Protein AF-A0A942B5L5-F1 (afdb_monomer)

Radius of gyration: 26.11 Å; Cα contacts (8 Å, |Δi|>4): 212; chains: 1; bounding box: 96×42×34 Å

Structure (mmCIF, N/CA/C/O backbone):
data_AF-A0A942B5L5-F1
#
_entry.id   AF-A0A942B5L5-F1
#
loop_
_atom_site.group_PDB
_atom_site.id
_atom_site.type_symbol
_atom_site.label_atom_id
_atom_site.label_alt_id
_atom_site.label_comp_id
_atom_site.label_asym_id
_atom_site.label_entity_id
_atom_site.label_seq_id
_atom_site.pdbx_PDB_ins_code
_atom_site.Cartn_x
_atom_site.Cartn_y
_atom_site.Cartn_z
_atom_site.occupancy
_atom_site.B_iso_or_equiv
_atom_site.auth_seq_id
_atom_site.auth_comp_id
_atom_site.auth_asym_id
_atom_site.auth_atom_id
_atom_site.pdbx_PDB_model_num
ATOM 1 N N . MET A 1 1 ? -69.502 -21.932 12.837 1.00 50.25 1 MET A N 1
ATOM 2 C CA . MET A 1 1 ? -68.368 -21.475 11.997 1.00 50.25 1 MET A CA 1
ATOM 3 C C . MET A 1 1 ? -68.401 -22.198 10.652 1.00 50.25 1 MET A C 1
ATOM 5 O O . MET A 1 1 ? -68.161 -23.399 10.618 1.00 50.25 1 MET A O 1
ATOM 9 N N . LYS A 1 2 ? -68.756 -21.512 9.554 1.00 44.62 2 LYS A N 1
ATOM 10 C CA . LYS A 1 2 ? -68.724 -22.092 8.197 1.00 44.62 2 LYS A CA 1
ATOM 11 C C . LYS A 1 2 ? -67.265 -22.188 7.741 1.00 44.62 2 LYS A C 1
ATOM 13 O O . LYS A 1 2 ? -66.631 -21.164 7.523 1.00 44.62 2 LYS A O 1
ATOM 18 N N . ARG A 1 3 ? -66.734 -23.409 7.619 1.00 51.84 3 ARG A N 1
ATOM 19 C CA . ARG A 1 3 ? -65.438 -23.653 6.971 1.00 51.84 3 ARG A CA 1
ATOM 20 C C . ARG A 1 3 ? -65.636 -23.491 5.465 1.00 51.84 3 ARG A C 1
ATOM 22 O O . ARG A 1 3 ? -66.230 -24.358 4.828 1.00 51.84 3 ARG A O 1
ATOM 29 N N . THR A 1 4 ? -65.196 -22.372 4.908 1.00 57.81 4 THR A N 1
ATOM 30 C CA . THR A 1 4 ? -65.108 -22.177 3.459 1.00 57.81 4 THR A CA 1
ATOM 31 C C . THR A 1 4 ? -64.105 -23.185 2.905 1.00 57.81 4 THR A C 1
ATOM 33 O O . THR A 1 4 ? -62.920 -23.139 3.225 1.00 57.81 4 THR A O 1
ATOM 36 N N . LYS A 1 5 ? -64.592 -24.154 2.123 1.00 65.88 5 LYS A N 1
ATOM 37 C CA . LYS A 1 5 ? -63.731 -25.092 1.401 1.00 65.88 5 LYS A CA 1
ATOM 38 C C . LYS A 1 5 ? -63.157 -24.356 0.195 1.00 65.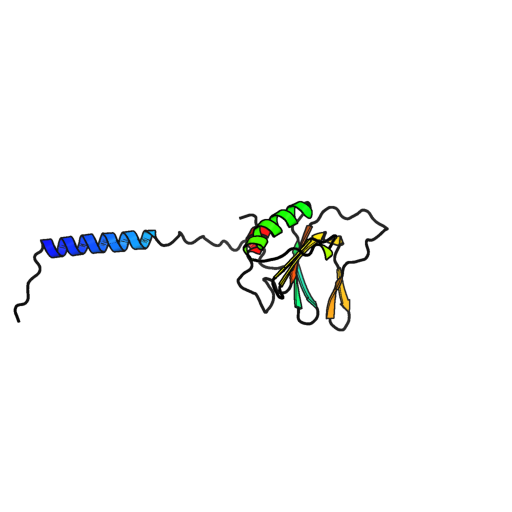88 5 LYS A C 1
ATOM 40 O O . LYS A 1 5 ? -63.920 -23.861 -0.631 1.00 65.88 5 LYS A O 1
ATOM 45 N N . LEU A 1 6 ? -61.833 -24.268 0.121 1.00 67.50 6 LEU A N 1
ATOM 46 C CA . LEU A 1 6 ? -61.146 -23.746 -1.055 1.00 67.50 6 LEU A CA 1
ATOM 47 C C . LEU A 1 6 ? -61.484 -24.630 -2.253 1.00 67.50 6 LEU A C 1
ATOM 49 O O . LEU A 1 6 ? -61.435 -25.859 -2.168 1.00 67.50 6 LEU A O 1
ATOM 53 N N . THR A 1 7 ? -61.857 -23.999 -3.359 1.00 73.50 7 THR A N 1
ATOM 54 C CA . THR A 1 7 ? -62.088 -24.721 -4.611 1.00 73.50 7 THR A CA 1
ATOM 55 C C . THR A 1 7 ? -60.748 -25.176 -5.201 1.00 73.50 7 THR A C 1
ATOM 57 O O . THR A 1 7 ? -59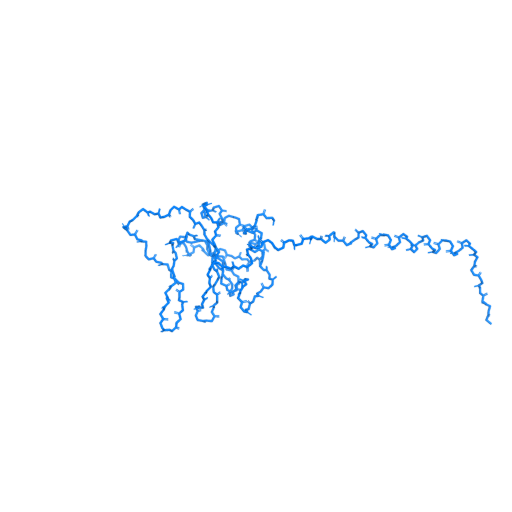.726 -24.521 -4.970 1.00 73.50 7 THR A O 1
ATOM 60 N N . PRO A 1 8 ? -60.717 -26.264 -5.994 1.00 70.75 8 PRO A N 1
ATO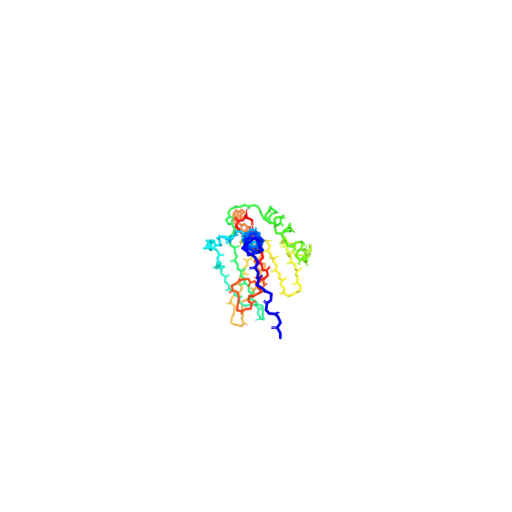M 61 C CA . PRO A 1 8 ? -59.478 -26.776 -6.589 1.00 70.75 8 PRO A CA 1
ATOM 62 C C . PRO A 1 8 ? -58.706 -25.707 -7.377 1.00 70.75 8 PRO A C 1
ATOM 64 O O . PRO A 1 8 ? -57.481 -25.660 -7.343 1.00 70.75 8 PRO A O 1
ATOM 67 N N . MET A 1 9 ? -59.433 -24.791 -8.021 1.00 73.88 9 MET A N 1
ATOM 68 C CA . MET A 1 9 ? -58.874 -23.685 -8.795 1.00 73.88 9 MET A CA 1
ATOM 69 C C . MET A 1 9 ? -58.164 -22.641 -7.915 1.00 73.88 9 MET A C 1
ATOM 71 O O . MET A 1 9 ? -57.102 -22.151 -8.286 1.00 73.88 9 MET A O 1
ATOM 75 N N . GLN A 1 10 ? -58.693 -22.342 -6.722 1.00 75.88 10 GLN A N 1
ATOM 76 C CA . GLN A 1 10 ? -58.054 -21.427 -5.764 1.00 75.88 10 GLN A CA 1
ATOM 77 C C . GLN A 1 10 ? -56.770 -22.017 -5.176 1.00 75.88 10 GLN A C 1
ATOM 79 O O . GLN A 1 10 ? -55.802 -21.291 -4.954 1.00 75.88 10 GLN A O 1
ATOM 84 N N . VAL A 1 11 ? -56.741 -23.337 -4.973 1.00 74.06 11 VAL A N 1
ATOM 85 C CA . VAL A 1 11 ? -55.526 -24.050 -4.559 1.00 74.06 11 VAL A CA 1
ATOM 86 C C . VAL A 1 11 ? -54.465 -23.964 -5.657 1.00 74.06 11 VAL A C 1
ATOM 88 O O . VAL A 1 11 ? -53.310 -23.667 -5.368 1.00 74.06 11 VAL A O 1
ATOM 91 N N . LEU A 1 12 ? -54.861 -24.140 -6.920 1.00 78.19 12 LEU A N 1
ATOM 92 C CA . LEU A 1 12 ? -53.941 -24.093 -8.057 1.00 78.19 12 LEU A CA 1
ATOM 93 C C . LEU A 1 12 ? -53.313 -22.704 -8.241 1.00 78.19 12 LEU A C 1
ATOM 95 O O . LEU A 1 12 ? -52.100 -22.595 -8.393 1.00 78.19 12 LEU A O 1
ATOM 99 N N . VAL A 1 13 ? -54.117 -21.640 -8.149 1.00 79.56 13 VAL A N 1
ATOM 100 C CA . VAL A 1 13 ? -53.622 -20.253 -8.215 1.00 79.56 13 VAL A CA 1
ATOM 101 C C . VAL A 1 13 ? -52.671 -19.954 -7.053 1.00 79.56 13 VAL A C 1
ATOM 103 O O . VAL A 1 13 ? -51.614 -19.364 -7.267 1.00 79.56 13 VAL A O 1
ATOM 106 N N . GLY A 1 14 ? -52.995 -20.418 -5.841 1.00 77.00 14 GLY A N 1
ATOM 107 C CA . GLY A 1 14 ? -52.112 -20.284 -4.682 1.00 77.00 14 GLY A CA 1
ATOM 108 C C . GLY A 1 14 ? -50.755 -20.965 -4.886 1.00 77.00 14 GLY A C 1
ATOM 109 O O . GLY A 1 14 ? -49.722 -20.380 -4.567 1.00 77.00 14 GLY A O 1
ATOM 110 N N . ILE A 1 15 ? -50.743 -22.162 -5.481 1.00 78.88 15 ILE A N 1
ATOM 111 C CA . ILE A 1 15 ? -49.509 -22.901 -5.785 1.00 78.88 15 ILE A CA 1
ATOM 112 C C . ILE A 1 15 ? -48.672 -22.172 -6.842 1.00 78.88 15 ILE A C 1
ATOM 114 O O . ILE A 1 15 ? -47.463 -22.058 -6.663 1.00 78.88 15 ILE A O 1
ATOM 118 N N . VAL A 1 16 ? -49.293 -21.643 -7.903 1.00 80.31 16 VAL A N 1
ATOM 119 C CA . VAL A 1 16 ? -48.589 -20.924 -8.984 1.00 80.31 16 VAL A CA 1
ATOM 120 C C . VAL A 1 16 ? -47.964 -19.616 -8.489 1.00 80.31 16 VAL A C 1
ATOM 122 O O . VAL A 1 16 ? -46.828 -19.298 -8.835 1.00 80.31 16 VAL A O 1
ATOM 125 N N . ILE A 1 17 ? -48.670 -18.856 -7.648 1.00 79.12 17 ILE A N 1
ATOM 126 C CA . ILE A 1 17 ? -48.118 -17.623 -7.069 1.00 79.12 17 ILE A CA 1
ATOM 127 C C . ILE A 1 17 ? -46.956 -17.959 -6.126 1.00 79.12 17 ILE A C 1
ATOM 129 O O . ILE A 1 17 ? -45.907 -17.316 -6.184 1.00 79.12 17 ILE A O 1
ATOM 133 N N . LEU A 1 18 ? -47.103 -18.997 -5.298 1.00 77.31 18 LEU A N 1
ATOM 134 C CA . LEU A 1 18 ? -46.052 -19.425 -4.378 1.00 77.31 18 LEU A CA 1
ATOM 135 C C . LEU A 1 18 ? -44.795 -19.906 -5.123 1.00 77.31 18 LEU A C 1
ATOM 137 O O . LEU A 1 18 ? -43.683 -19.565 -4.719 1.00 77.31 18 LEU A O 1
ATOM 141 N N . THR A 1 19 ? -44.943 -20.646 -6.227 1.00 74.25 19 THR A N 1
ATOM 142 C CA . THR A 1 19 ? -43.798 -21.091 -7.038 1.00 74.25 19 THR A CA 1
ATOM 143 C C . THR A 1 19 ? -43.106 -19.937 -7.758 1.00 74.25 19 THR A C 1
ATOM 145 O O . THR A 1 19 ? -41.878 -19.928 -7.804 1.00 74.25 19 THR A O 1
ATOM 148 N N . LEU A 1 20 ? -43.840 -18.929 -8.243 1.00 71.81 20 LEU A N 1
ATOM 149 C CA . LEU A 1 20 ? -43.246 -17.734 -8.858 1.00 71.81 20 LEU A CA 1
ATOM 150 C C . LEU A 1 20 ? -42.465 -16.876 -7.848 1.00 71.81 20 LEU A C 1
ATOM 152 O O . LEU A 1 20 ? -41.367 -16.417 -8.161 1.00 71.81 20 LEU A O 1
ATOM 156 N N . VAL A 1 21 ? -42.976 -16.711 -6.623 1.00 70.06 21 VAL A N 1
ATOM 157 C CA . VAL A 1 21 ? -42.276 -15.974 -5.552 1.00 70.06 21 VAL A CA 1
ATOM 158 C C . VAL A 1 21 ? -41.004 -16.708 -5.116 1.00 70.06 21 VAL A C 1
ATOM 160 O O . VAL A 1 21 ? -39.948 -16.089 -4.994 1.00 70.06 21 VAL A O 1
ATOM 163 N N . LEU A 1 22 ? -41.061 -18.033 -4.943 1.00 65.31 22 LEU A N 1
ATOM 164 C CA . LEU A 1 22 ? -39.889 -18.843 -4.589 1.00 65.31 22 LEU A CA 1
ATOM 165 C C . LEU A 1 22 ? -38.842 -18.895 -5.715 1.00 65.31 22 LEU A C 1
ATOM 167 O O . LEU A 1 22 ? -37.643 -18.934 -5.431 1.00 65.31 22 LEU A O 1
ATOM 171 N N . ALA A 1 23 ? -39.274 -18.872 -6.979 1.00 61.16 23 ALA A N 1
ATOM 172 C CA . ALA A 1 23 ? -38.376 -18.809 -8.130 1.00 61.16 23 ALA A CA 1
ATOM 173 C C . ALA A 1 23 ? -37.682 -17.441 -8.237 1.00 61.16 23 ALA A C 1
ATOM 175 O O . ALA A 1 23 ? -36.465 -17.396 -8.401 1.00 61.16 23 ALA A O 1
ATOM 176 N N . GLY A 1 24 ? -38.419 -16.339 -8.056 1.00 58.12 24 GLY A N 1
ATOM 177 C CA . GLY A 1 24 ? -37.856 -14.985 -8.060 1.00 58.12 24 GLY A CA 1
ATOM 178 C C . GLY A 1 24 ? -36.861 -14.740 -6.922 1.00 58.12 24 GLY A C 1
ATOM 179 O O . GLY A 1 24 ? -35.840 -14.085 -7.124 1.00 58.12 24 GLY A O 1
ATOM 180 N N . TRP A 1 25 ? -37.093 -15.328 -5.741 1.00 55.22 25 TRP A N 1
ATOM 181 C CA . TRP A 1 25 ? -36.181 -15.173 -4.602 1.00 55.22 25 TRP A CA 1
ATOM 182 C C . TRP A 1 25 ? -34.844 -15.901 -4.790 1.00 55.22 25 TRP A C 1
ATOM 184 O O . TRP A 1 25 ? -33.808 -15.393 -4.364 1.00 55.22 25 TRP A O 1
ATOM 194 N N . LYS A 1 26 ? -34.836 -17.053 -5.479 1.00 51.53 26 LYS A N 1
ATOM 195 C CA . LYS A 1 26 ? -33.596 -17.775 -5.818 1.00 51.53 26 LYS A CA 1
ATOM 196 C C . LYS A 1 26 ? -32.742 -17.062 -6.873 1.00 51.53 26 LYS A C 1
ATOM 198 O O . LYS A 1 26 ? -31.557 -17.356 -6.978 1.00 51.53 26 LYS A O 1
ATOM 203 N N . SER A 1 27 ? -33.308 -16.121 -7.626 1.00 47.56 27 SER A N 1
ATOM 204 C CA . SER A 1 27 ? -32.578 -15.332 -8.631 1.00 47.56 27 SER A CA 1
ATOM 205 C C . SER A 1 27 ? -31.964 -14.038 -8.080 1.00 47.56 27 SER A C 1
ATOM 207 O O . SER A 1 27 ? -31.223 -13.370 -8.795 1.00 47.56 27 SER A O 1
ATOM 209 N N . LEU A 1 28 ? -32.242 -13.690 -6.818 1.00 47.09 28 LEU A N 1
ATOM 210 C CA . LEU A 1 28 ? -31.706 -12.505 -6.131 1.00 47.09 28 LEU A CA 1
ATOM 211 C C . LEU A 1 28 ? -30.491 -12.800 -5.249 1.00 47.09 28 LEU A C 1
ATOM 213 O O . LEU A 1 28 ? -29.888 -11.872 -4.716 1.00 47.09 28 LEU A O 1
ATOM 217 N N . THR A 1 29 ? -30.096 -14.063 -5.100 1.00 48.62 29 THR A N 1
ATOM 218 C CA . THR A 1 29 ? -28.788 -14.382 -4.534 1.00 48.62 29 THR A CA 1
ATOM 219 C C . THR A 1 29 ? -27.743 -14.151 -5.620 1.00 48.62 29 THR A C 1
ATOM 221 O O . THR A 1 29 ? -27.751 -14.904 -6.601 1.00 48.62 29 THR A O 1
ATOM 224 N N . PRO A 1 30 ? -26.853 -13.142 -5.492 1.00 44.72 30 PRO A N 1
ATOM 225 C CA . PRO A 1 30 ? -25.702 -13.068 -6.373 1.00 44.72 30 PRO A CA 1
ATOM 226 C C . PRO A 1 30 ? -25.021 -14.429 -6.316 1.00 44.72 30 PRO A C 1
ATOM 228 O O . PRO A 1 30 ? -24.864 -14.982 -5.223 1.00 44.72 30 PRO A O 1
ATOM 231 N N . ALA A 1 31 ? -24.690 -14.982 -7.488 1.00 40.25 31 ALA A N 1
ATOM 232 C CA . ALA A 1 31 ? -23.942 -16.226 -7.573 1.00 40.25 31 ALA A CA 1
ATOM 233 C C . ALA A 1 31 ? -22.823 -16.155 -6.529 1.00 40.25 31 ALA A C 1
ATOM 235 O O . ALA A 1 31 ? -22.146 -15.117 -6.481 1.00 40.25 31 ALA A O 1
ATOM 236 N N . PRO A 1 32 ? -22.672 -17.164 -5.648 1.00 37.66 32 PRO A N 1
ATOM 237 C CA . PRO A 1 32 ? -21.584 -17.153 -4.696 1.00 37.66 32 PRO A CA 1
ATOM 238 C C . PRO A 1 32 ? -20.327 -16.990 -5.533 1.00 37.66 32 PRO A C 1
ATOM 240 O O . PRO A 1 32 ? -19.973 -17.879 -6.307 1.00 37.66 32 PRO A O 1
ATOM 243 N N . LYS A 1 33 ? -19.709 -15.804 -5.452 1.00 35.78 33 LYS A N 1
ATOM 244 C CA . LYS A 1 33 ? -18.371 -15.605 -5.975 1.00 35.78 33 LYS A CA 1
ATOM 245 C C . LYS A 1 33 ? -17.577 -16.652 -5.229 1.00 35.78 33 LYS A C 1
ATOM 247 O O . LYS A 1 33 ? -17.426 -16.569 -4.013 1.00 35.78 33 LYS A O 1
ATOM 252 N N . SER A 1 34 ? -17.205 -17.703 -5.936 1.00 29.95 34 SER A N 1
ATOM 253 C CA . SER A 1 34 ? -16.247 -18.679 -5.477 1.00 29.95 34 SER A CA 1
ATOM 254 C C . SER A 1 34 ? -14.994 -17.878 -5.156 1.00 29.95 34 SER A C 1
ATOM 256 O O . SER A 1 34 ? -14.230 -17.528 -6.051 1.00 29.95 34 SER A O 1
ATOM 258 N N . TYR A 1 35 ? -14.843 -17.486 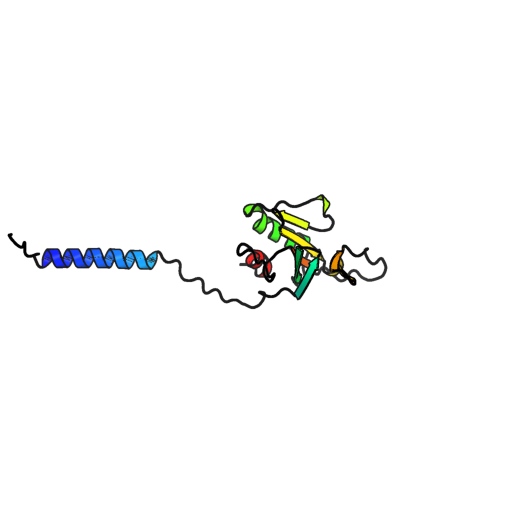-3.891 1.00 31.42 35 TYR A N 1
ATOM 259 C CA . TYR A 1 35 ? -13.612 -16.917 -3.384 1.00 31.42 35 TYR A CA 1
ATOM 260 C C . TYR A 1 35 ? -12.632 -18.077 -3.331 1.00 31.42 35 TYR A C 1
ATOM 262 O O . TYR A 1 35 ? -12.480 -18.759 -2.321 1.00 31.42 35 TYR A O 1
ATOM 270 N N . SER A 1 36 ? -12.009 -18.348 -4.470 1.00 27.38 36 SER A N 1
ATOM 271 C CA . SER A 1 36 ? -10.742 -19.043 -4.508 1.00 27.38 36 SER A CA 1
ATOM 272 C C . SER A 1 36 ? -9.754 -18.149 -3.763 1.00 27.38 36 SER A C 1
ATOM 274 O O . SER A 1 36 ? -9.270 -17.154 -4.302 1.00 27.38 36 SER A O 1
ATOM 276 N N . PHE A 1 37 ? -9.523 -18.454 -2.486 1.00 30.83 37 PHE A N 1
ATOM 277 C CA . PHE A 1 37 ? -8.382 -17.937 -1.743 1.00 30.83 37 PHE A CA 1
ATOM 278 C C . PHE A 1 37 ? -7.126 -18.510 -2.404 1.00 30.83 37 PHE A C 1
ATOM 280 O O . PHE A 1 37 ? -6.694 -19.620 -2.109 1.00 30.83 37 PHE A O 1
ATOM 287 N N . VAL A 1 38 ? -6.594 -17.776 -3.380 1.00 35.34 38 VAL A N 1
ATOM 288 C CA . VAL A 1 38 ? -5.335 -18.093 -4.054 1.00 35.34 38 VAL A CA 1
ATOM 289 C C . VAL A 1 38 ? -4.236 -17.282 -3.367 1.00 35.34 38 VAL A C 1
ATOM 291 O O . VAL A 1 38 ? -3.885 -16.186 -3.787 1.00 35.34 38 VAL A O 1
ATOM 294 N N . THR A 1 39 ? -3.780 -17.804 -2.226 1.00 37.72 39 THR A N 1
ATOM 295 C CA . THR A 1 39 ? -2.392 -17.747 -1.724 1.00 37.72 39 THR A CA 1
ATOM 296 C C . THR A 1 39 ? -1.576 -16.463 -1.971 1.00 37.72 39 THR A C 1
ATOM 298 O O . THR A 1 39 ? -0.459 -16.536 -2.475 1.00 37.72 39 THR A O 1
ATOM 301 N N . VAL A 1 40 ? -2.081 -15.298 -1.547 1.00 45.06 40 VAL A N 1
ATOM 302 C CA . VAL A 1 40 ? -1.243 -14.166 -1.073 1.00 45.06 40 VAL A CA 1
ATOM 303 C C . VAL A 1 40 ? -1.873 -13.552 0.191 1.00 45.06 40 VAL A C 1
ATOM 305 O O . VAL A 1 40 ? -1.889 -12.343 0.395 1.00 45.06 40 VAL A O 1
ATOM 308 N N . ASP A 1 41 ? -2.446 -14.397 1.053 1.00 54.12 41 ASP A N 1
ATOM 309 C CA . ASP A 1 41 ? -3.022 -13.983 2.343 1.00 54.12 41 ASP A CA 1
ATOM 310 C C . ASP A 1 41 ? -1.952 -13.728 3.425 1.00 54.12 41 ASP A C 1
ATOM 312 O O . ASP A 1 41 ? -2.280 -13.293 4.530 1.00 54.12 41 ASP A O 1
ATOM 316 N N . HIS A 1 42 ? -0.675 -13.982 3.117 1.00 62.72 42 HIS A N 1
ATOM 317 C CA . HIS A 1 42 ? 0.437 -13.850 4.051 1.00 62.72 42 HIS A CA 1
ATOM 318 C C . HIS A 1 42 ? 1.447 -12.822 3.529 1.00 62.72 42 HIS A C 1
ATOM 320 O O . HIS A 1 42 ? 1.978 -13.004 2.430 1.00 62.72 42 HIS A O 1
ATOM 326 N N . PRO A 1 43 ? 1.715 -11.742 4.279 1.00 74.25 43 PRO A N 1
ATOM 327 C CA . PRO A 1 43 ? 2.804 -10.833 3.946 1.00 74.25 43 PRO A CA 1
ATOM 328 C C . PRO A 1 43 ? 4.145 -11.576 3.914 1.00 74.25 43 PRO A C 1
ATOM 330 O O . PRO A 1 43 ? 4.341 -12.567 4.615 1.00 74.25 43 PRO A O 1
ATOM 333 N N . VAL A 1 44 ? 5.076 -11.071 3.104 1.00 79.44 44 VAL A N 1
ATOM 334 C CA . VAL A 1 44 ? 6.448 -11.591 2.995 1.00 79.44 44 VAL A CA 1
ATOM 335 C C . VAL A 1 44 ? 7.183 -11.458 4.327 1.00 79.44 44 VAL A C 1
ATOM 337 O O . VAL A 1 44 ? 7.950 -12.340 4.699 1.00 79.44 44 VAL A O 1
ATOM 340 N N . ASP A 1 45 ? 6.945 -10.361 5.047 1.00 81.44 45 ASP A N 1
ATOM 341 C CA . ASP A 1 45 ? 7.448 -10.159 6.403 1.00 81.44 45 ASP A CA 1
ATOM 342 C C . ASP A 1 45 ? 6.461 -9.320 7.219 1.00 81.44 45 ASP A C 1
ATOM 344 O O . ASP A 1 45 ? 5.668 -8.542 6.674 1.00 81.44 45 ASP A O 1
ATOM 348 N N . MET A 1 46 ? 6.532 -9.468 8.537 1.00 83.06 46 MET A N 1
ATOM 349 C CA . MET A 1 46 ? 5.766 -8.680 9.490 1.00 83.06 46 MET A CA 1
ATOM 350 C C . MET A 1 46 ? 6.638 -8.264 10.654 1.00 83.06 46 MET A C 1
ATOM 352 O O . MET A 1 46 ? 7.453 -9.038 11.153 1.00 83.06 46 MET A O 1
ATOM 356 N N . TRP A 1 47 ? 6.417 -7.054 11.149 1.00 83.50 47 TRP A N 1
ATOM 357 C CA . TRP A 1 47 ? 7.115 -6.584 12.336 1.00 83.50 47 TRP A CA 1
ATOM 358 C C . TRP A 1 47 ? 6.262 -5.628 13.157 1.00 83.50 47 TRP A C 1
ATOM 360 O O . TRP A 1 47 ? 5.248 -5.096 12.701 1.00 83.50 47 TRP A O 1
ATOM 370 N N . GLN A 1 48 ? 6.693 -5.424 14.397 1.00 84.00 48 GLN A N 1
ATOM 371 C CA . GLN A 1 48 ? 6.048 -4.531 15.346 1.00 84.00 48 GLN A CA 1
ATOM 372 C C . GLN A 1 48 ? 6.888 -3.270 15.553 1.00 84.00 48 GLN A C 1
ATOM 374 O O . GLN A 1 48 ? 8.040 -3.359 15.983 1.00 84.00 48 GLN A 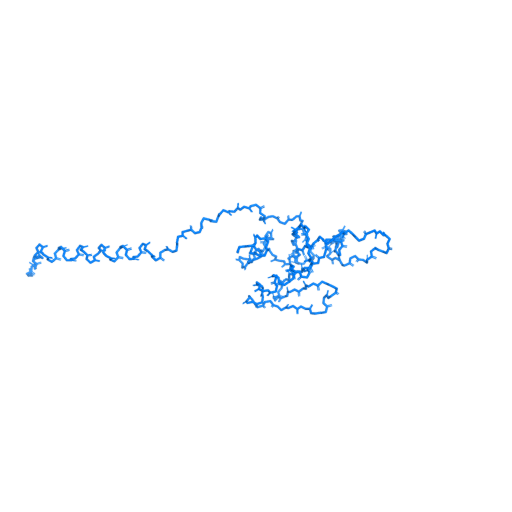O 1
ATOM 379 N N . ASP A 1 49 ? 6.269 -2.116 15.307 1.00 82.12 49 ASP A N 1
ATOM 380 C CA . ASP A 1 49 ? 6.821 -0.776 15.513 1.00 82.12 49 ASP A CA 1
ATOM 381 C C . ASP A 1 49 ? 6.023 -0.078 16.627 1.00 82.12 49 ASP A C 1
ATOM 383 O O . ASP A 1 49 ? 4.966 0.518 16.412 1.00 82.12 49 ASP A O 1
ATOM 387 N N . GLY A 1 50 ? 6.465 -0.254 17.875 1.00 81.44 50 GLY A N 1
ATOM 388 C CA . GLY A 1 50 ? 5.714 0.199 19.047 1.00 81.44 50 GLY A CA 1
ATOM 389 C C . GLY A 1 50 ? 4.345 -0.486 19.164 1.00 81.44 50 GLY A C 1
ATOM 390 O O . GLY A 1 50 ? 4.261 -1.695 19.392 1.00 81.44 50 GLY A O 1
ATOM 391 N N . LYS A 1 51 ? 3.260 0.293 19.051 1.00 79.31 51 LYS A N 1
ATOM 392 C CA . LYS A 1 51 ? 1.874 -0.224 19.057 1.00 79.31 51 LYS A CA 1
ATOM 393 C C . LYS A 1 51 ? 1.388 -0.646 17.673 1.00 79.31 51 LYS A C 1
ATOM 395 O O . LYS A 1 51 ? 0.347 -1.287 17.572 1.00 79.31 51 LYS A O 1
ATOM 400 N N . ASP A 1 52 ? 2.122 -0.269 16.636 1.00 81.44 52 ASP A N 1
ATOM 401 C CA . ASP A 1 52 ? 1.750 -0.519 15.260 1.00 81.44 52 ASP A CA 1
ATOM 402 C C . ASP A 1 52 ? 2.334 -1.842 14.777 1.00 81.44 52 ASP A C 1
ATOM 404 O O . ASP A 1 52 ? 3.419 -2.265 15.188 1.00 81.44 52 ASP A O 1
ATOM 408 N N . LYS A 1 53 ? 1.610 -2.498 13.877 1.00 80.88 53 LYS A N 1
ATOM 409 C CA . LYS A 1 53 ? 2.080 -3.699 13.191 1.00 80.88 53 LYS A CA 1
ATOM 410 C C . LYS A 1 53 ? 2.164 -3.432 11.707 1.00 80.88 53 LYS A C 1
ATOM 412 O O . LYS A 1 53 ? 1.217 -2.926 11.122 1.00 80.88 53 LYS A O 1
ATOM 417 N N . TRP A 1 54 ? 3.272 -3.797 11.093 1.00 84.75 54 TRP A N 1
ATOM 418 C CA . TRP A 1 54 ? 3.491 -3.611 9.669 1.00 84.75 54 TRP A CA 1
ATOM 419 C C . TRP A 1 54 ? 3.488 -4.953 8.951 1.00 84.75 54 TRP A C 1
ATOM 421 O O . TRP A 1 54 ? 3.997 -5.945 9.470 1.00 84.75 54 TRP A O 1
ATOM 431 N N . ALA A 1 55 ? 2.916 -4.958 7.754 1.00 84.56 55 ALA A N 1
ATOM 432 C CA . ALA A 1 55 ? 2.892 -6.085 6.837 1.00 84.56 55 ALA A CA 1
ATOM 433 C C . ALA A 1 55 ? 3.527 -5.663 5.507 1.00 84.56 55 ALA A C 1
ATOM 435 O O . ALA A 1 55 ? 3.120 -4.658 4.922 1.00 84.56 55 ALA A O 1
ATOM 436 N N . TYR A 1 56 ? 4.519 -6.416 5.038 1.00 85.19 56 TYR A N 1
ATOM 437 C CA . TYR A 1 56 ? 5.231 -6.165 3.786 1.00 85.19 56 TYR A CA 1
ATOM 438 C C . TYR A 1 56 ? 4.767 -7.127 2.690 1.00 85.19 56 TYR A C 1
ATOM 440 O O . TYR A 1 56 ? 4.783 -8.341 2.869 1.00 85.19 56 TYR A O 1
ATOM 448 N N . T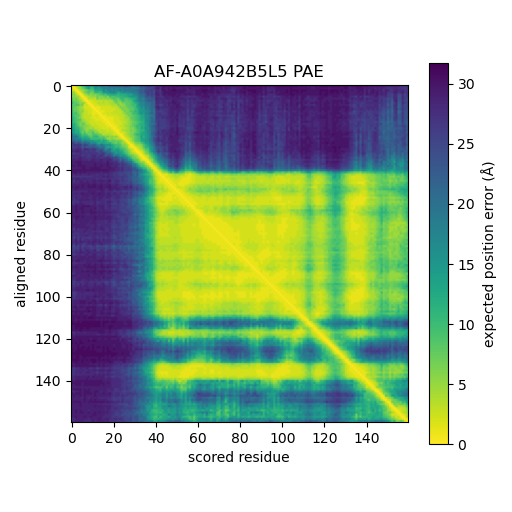YR A 1 57 ? 4.402 -6.581 1.532 1.00 83.31 57 TYR A N 1
ATOM 449 C CA . TYR A 1 57 ? 4.015 -7.330 0.339 1.00 83.31 57 TYR A CA 1
ATOM 450 C C . TYR A 1 57 ? 4.931 -6.957 -0.828 1.00 83.31 57 TYR A C 1
ATOM 452 O O . TYR A 1 57 ? 5.072 -5.780 -1.168 1.00 83.31 57 TYR A O 1
ATOM 460 N N . SER A 1 58 ? 5.537 -7.961 -1.461 1.00 82.56 58 SER A N 1
ATOM 461 C CA . SER A 1 58 ? 6.301 -7.782 -2.699 1.00 82.56 58 SER A CA 1
ATOM 462 C C . SER A 1 58 ? 5.380 -7.898 -3.912 1.00 82.56 58 SER A C 1
ATOM 464 O O . SER A 1 58 ? 4.573 -8.824 -3.971 1.00 82.56 58 SER A O 1
ATOM 466 N N . MET A 1 59 ? 5.515 -6.989 -4.882 1.00 76.94 59 MET A N 1
ATOM 467 C CA . MET A 1 59 ? 4.669 -6.957 -6.085 1.00 76.94 59 MET A CA 1
ATOM 468 C C . MET A 1 59 ? 5.342 -7.536 -7.333 1.00 76.94 59 MET A C 1
ATOM 470 O O . MET A 1 59 ? 4.737 -7.555 -8.404 1.00 76.94 59 MET A O 1
ATOM 474 N N . GLY A 1 60 ? 6.579 -8.023 -7.201 1.00 74.31 60 GLY A N 1
ATOM 475 C CA . GLY A 1 60 ? 7.406 -8.406 -8.343 1.00 74.31 60 GLY A CA 1
ATOM 476 C C . GLY A 1 60 ? 7.911 -7.185 -9.129 1.00 74.31 60 GLY A C 1
ATOM 477 O O . GLY A 1 60 ? 7.884 -6.069 -8.610 1.00 74.31 60 GLY A O 1
ATOM 478 N N . PRO A 1 61 ? 8.418 -7.379 -10.359 1.00 76.31 61 PRO A N 1
ATOM 479 C CA . PRO A 1 61 ? 8.961 -6.292 -11.170 1.00 76.31 61 PRO A CA 1
ATOM 480 C C . PRO A 1 61 ? 7.864 -5.330 -11.649 1.00 76.31 61 PRO A C 1
ATOM 482 O O . PRO A 1 61 ? 6.790 -5.759 -12.073 1.00 76.31 61 PRO A O 1
ATOM 485 N N . GLY A 1 62 ? 8.151 -4.029 -11.639 1.00 81.81 62 GLY A N 1
ATOM 486 C CA . GLY A 1 62 ? 7.241 -2.997 -12.145 1.00 81.81 62 GLY A CA 1
ATOM 487 C C . GLY A 1 62 ? 7.606 -1.607 -11.640 1.00 81.81 62 GLY A C 1
ATOM 488 O O . GLY A 1 62 ? 8.547 -1.458 -10.880 1.00 81.81 62 GLY A O 1
ATOM 489 N N . GLU A 1 63 ? 6.853 -0.579 -12.020 1.00 85.81 63 GLU A N 1
ATOM 490 C CA . GLU A 1 63 ? 7.120 0.794 -11.576 1.00 85.81 63 GLU A CA 1
ATOM 491 C C . GLU A 1 63 ? 6.317 1.150 -10.314 1.00 85.81 63 GLU A C 1
ATOM 493 O O . GLU A 1 63 ? 5.103 0.930 -10.240 1.00 85.81 63 GLU A O 1
ATOM 498 N N . THR A 1 64 ? 6.964 1.779 -9.325 1.00 86.94 64 THR A N 1
ATOM 499 C CA . THR A 1 64 ? 6.291 2.256 -8.097 1.00 86.94 64 THR A CA 1
ATOM 500 C C . THR A 1 64 ? 5.193 3.271 -8.393 1.00 86.94 64 THR A C 1
ATOM 502 O O . THR A 1 64 ? 4.163 3.265 -7.723 1.00 86.94 64 THR A O 1
ATOM 505 N N . LYS A 1 65 ? 5.368 4.097 -9.431 1.00 90.88 65 LYS A N 1
ATOM 506 C CA . LYS A 1 65 ? 4.363 5.061 -9.910 1.00 90.88 65 LYS A CA 1
ATOM 507 C C . LYS A 1 65 ? 3.069 4.389 -10.361 1.00 90.88 65 LYS A C 1
ATOM 509 O O . LYS A 1 65 ? 1.987 4.841 -9.985 1.00 90.88 65 LYS A O 1
ATOM 514 N N . ASP A 1 66 ? 3.179 3.308 -11.127 1.00 87.44 66 ASP A N 1
ATOM 515 C CA . ASP A 1 66 ? 2.021 2.585 -11.658 1.00 87.44 66 ASP A CA 1
ATOM 516 C C . ASP A 1 66 ? 1.279 1.861 -10.539 1.00 87.44 66 ASP A C 1
ATOM 518 O O . ASP A 1 66 ? 0.046 1.878 -10.474 1.00 87.44 66 ASP A O 1
ATOM 522 N N . LEU A 1 67 ? 2.029 1.271 -9.605 1.00 84.25 67 LEU A N 1
ATOM 523 C CA . LEU A 1 67 ? 1.447 0.667 -8.415 1.00 84.25 67 LEU A CA 1
ATOM 524 C C . LEU A 1 67 ? 0.747 1.714 -7.541 1.00 84.25 67 LEU A C 1
ATOM 526 O O . LEU A 1 67 ? -0.389 1.497 -7.123 1.00 84.25 67 LEU A O 1
ATOM 530 N N . ALA A 1 68 ? 1.371 2.871 -7.320 1.00 89.12 68 ALA A N 1
ATOM 531 C CA . ALA A 1 68 ? 0.770 3.968 -6.573 1.00 89.12 68 ALA A CA 1
ATOM 532 C C . ALA A 1 68 ? -0.502 4.504 -7.246 1.00 89.12 68 ALA A C 1
ATOM 534 O O . ALA A 1 68 ? -1.455 4.852 -6.555 1.00 89.12 68 ALA A O 1
ATOM 535 N N . ALA A 1 69 ? -0.566 4.539 -8.582 1.00 88.62 69 ALA A N 1
ATOM 536 C CA . ALA A 1 69 ? -1.783 4.902 -9.308 1.00 88.62 69 ALA A CA 1
ATOM 537 C C . ALA A 1 69 ? -2.935 3.919 -9.046 1.00 88.62 69 ALA A C 1
ATOM 539 O O . ALA A 1 69 ? -4.055 4.356 -8.776 1.00 88.62 69 ALA A O 1
ATOM 540 N N . LYS A 1 70 ? -2.655 2.609 -9.048 1.00 84.19 70 LYS A N 1
ATOM 541 C CA . LYS A 1 70 ? -3.642 1.574 -8.691 1.00 84.19 70 LYS A CA 1
ATOM 542 C C . LYS A 1 70 ? -4.086 1.701 -7.234 1.00 84.19 70 LYS A C 1
ATOM 544 O O . LYS A 1 70 ? -5.281 1.705 -6.962 1.00 84.19 70 LYS A O 1
ATOM 549 N N . VAL A 1 71 ? -3.138 1.867 -6.309 1.00 84.69 71 VAL A N 1
ATOM 550 C CA . VAL A 1 71 ? -3.429 2.074 -4.881 1.00 84.69 71 VAL A CA 1
ATOM 551 C C . VAL A 1 71 ? -4.305 3.310 -4.680 1.00 84.69 71 VAL A C 1
ATOM 553 O O . VAL A 1 71 ? -5.315 3.225 -3.993 1.00 84.69 71 VAL A O 1
ATOM 556 N N . ARG A 1 72 ? -3.996 4.429 -5.341 1.00 87.19 72 ARG A N 1
ATOM 557 C CA . ARG A 1 72 ? -4.794 5.662 -5.272 1.00 87.19 72 ARG A CA 1
ATOM 558 C C . ARG A 1 72 ? -6.229 5.459 -5.759 1.00 87.19 72 ARG A C 1
ATOM 560 O O . ARG A 1 72 ? -7.158 5.926 -5.105 1.00 87.19 72 ARG A O 1
ATOM 567 N N . ALA A 1 73 ? -6.415 4.765 -6.883 1.00 83.50 73 ALA A N 1
ATOM 568 C CA . ALA A 1 73 ? -7.740 4.494 -7.443 1.00 83.50 73 ALA A CA 1
ATOM 569 C C . ALA A 1 73 ? -8.601 3.607 -6.528 1.00 83.50 73 ALA A C 1
ATOM 571 O O . ALA A 1 73 ? -9.811 3.805 -6.450 1.00 83.50 73 ALA A O 1
ATOM 572 N N . GL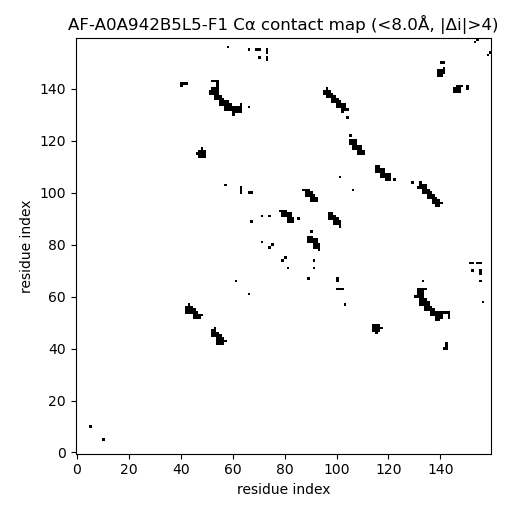U A 1 74 ? -7.984 2.660 -5.819 1.00 80.44 74 GLU A N 1
ATOM 573 C CA . GLU A 1 74 ? -8.693 1.747 -4.917 1.00 80.44 74 GLU A CA 1
ATOM 574 C C . GLU A 1 74 ? -8.910 2.332 -3.515 1.00 80.44 74 GLU A C 1
ATOM 576 O O . GLU A 1 74 ? -9.969 2.135 -2.924 1.00 80.44 74 GLU A O 1
ATOM 581 N N . LEU A 1 75 ? -7.931 3.061 -2.970 1.00 80.00 75 LEU A N 1
ATOM 582 C CA . LEU A 1 75 ? -7.990 3.586 -1.604 1.00 80.00 75 LEU A CA 1
ATOM 583 C C . LEU A 1 75 ? -8.679 4.954 -1.506 1.00 80.00 75 LEU A C 1
ATOM 585 O O . LEU A 1 75 ? -9.274 5.259 -0.472 1.00 80.00 75 LEU A O 1
ATOM 589 N N . GLY A 1 76 ? -8.647 5.764 -2.567 1.00 82.69 76 GLY A N 1
ATOM 590 C CA . GLY A 1 76 ? -9.307 7.073 -2.599 1.00 82.69 76 GLY A CA 1
ATOM 591 C C . GLY A 1 76 ? -10.810 7.004 -2.276 1.00 82.69 76 GLY A C 1
ATOM 592 O O . GLY A 1 76 ? -11.255 7.703 -1.365 1.00 82.69 76 GLY A O 1
ATOM 593 N N . PRO A 1 77 ? -11.601 6.125 -2.928 1.00 82.25 77 PRO A N 1
ATOM 594 C CA . PRO A 1 77 ? -13.018 5.923 -2.601 1.00 82.25 77 PRO A CA 1
ATOM 595 C C . PRO A 1 77 ? -13.269 5.402 -1.179 1.00 82.25 77 PRO A C 1
ATOM 597 O O . PRO A 1 77 ? -14.353 5.594 -0.634 1.00 82.25 77 PRO A O 1
ATOM 600 N N . GLU A 1 78 ? -12.273 4.760 -0.566 1.00 76.56 78 GLU A N 1
ATOM 601 C CA . GLU A 1 78 ? -12.329 4.281 0.818 1.00 76.56 78 GLU A CA 1
ATOM 602 C C . GLU A 1 78 ? -11.962 5.378 1.834 1.00 76.56 78 GLU A C 1
ATOM 604 O O . GLU A 1 78 ? -11.978 5.123 3.039 1.00 76.56 78 GLU A O 1
ATOM 609 N N . GLY A 1 79 ? -11.650 6.598 1.385 1.00 82.12 79 GLY A N 1
ATOM 610 C CA . GLY A 1 79 ? -11.340 7.744 2.241 1.00 82.12 79 GLY A CA 1
ATOM 611 C C . GLY A 1 79 ? -9.888 7.810 2.711 1.00 82.12 79 GLY A C 1
ATOM 612 O O . GLY A 1 79 ? -9.614 8.470 3.711 1.00 82.12 79 GLY A O 1
ATOM 613 N N . PHE A 1 80 ? -8.970 7.121 2.029 1.00 85.81 80 PHE A N 1
ATOM 614 C CA . PHE A 1 80 ? -7.541 7.355 2.221 1.00 85.81 80 PHE A CA 1
ATOM 615 C C . PHE A 1 80 ? -7.105 8.642 1.526 1.00 85.81 80 PHE A C 1
ATOM 617 O O . PHE A 1 80 ? -7.550 8.944 0.416 1.00 85.81 80 PHE A O 1
ATOM 624 N N . VAL A 1 81 ? -6.185 9.361 2.160 1.00 90.06 81 VAL A N 1
ATOM 625 C CA . VAL A 1 81 ? -5.580 10.581 1.624 1.00 90.06 81 VAL A CA 1
ATOM 626 C C . VAL A 1 81 ? -4.093 10.338 1.424 1.00 90.06 81 VAL A C 1
ATOM 628 O O . VAL A 1 81 ? -3.430 9.800 2.303 1.00 90.06 81 VAL A O 1
ATOM 631 N N . GLU A 1 82 ? -3.576 10.708 0.258 1.00 91.31 82 GLU A N 1
ATOM 632 C CA . GLU A 1 82 ? -2.142 10.625 -0.014 1.00 91.31 82 GLU A CA 1
ATOM 633 C C . GLU A 1 82 ? -1.388 11.754 0.700 1.00 91.31 82 GLU A C 1
ATOM 635 O O . GLU A 1 82 ? -1.765 12.919 0.555 1.00 91.31 82 GLU A O 1
ATOM 640 N N . ASP A 1 83 ? -0.315 11.422 1.422 1.00 91.38 83 ASP A N 1
ATOM 641 C CA . ASP A 1 83 ? 0.590 12.393 2.036 1.00 91.38 83 ASP A CA 1
ATOM 642 C C . ASP A 1 83 ? 1.724 12.778 1.061 1.00 91.38 83 ASP A C 1
ATOM 644 O O . ASP A 1 83 ? 2.668 12.008 0.844 1.00 91.38 83 ASP A O 1
ATOM 648 N N . PRO A 1 84 ? 1.705 13.995 0.481 1.00 87.94 84 PRO A N 1
ATOM 649 C CA . PRO A 1 84 ? 2.756 14.445 -0.427 1.00 87.94 84 PRO A CA 1
ATOM 650 C C . PRO A 1 84 ? 4.102 14.687 0.274 1.00 87.94 84 PRO A C 1
ATOM 652 O O . PRO A 1 84 ? 5.120 14.813 -0.416 1.00 87.94 84 PRO A O 1
ATOM 655 N N . SER A 1 85 ? 4.126 14.779 1.609 1.00 89.62 85 SER A N 1
ATOM 656 C CA . SER A 1 85 ? 5.339 14.982 2.406 1.00 89.62 85 SER A CA 1
ATOM 657 C C . SER A 1 85 ? 6.168 13.701 2.562 1.00 89.62 85 SER A C 1
ATOM 659 O O . SER A 1 85 ? 7.381 13.768 2.769 1.00 89.62 85 SER A O 1
ATOM 661 N N . ALA A 1 86 ? 5.551 12.534 2.352 1.00 85.12 86 ALA A N 1
ATOM 662 C CA . ALA A 1 86 ? 6.181 11.226 2.499 1.00 85.12 86 ALA A CA 1
ATOM 663 C C . ALA A 1 86 ? 7.169 10.856 1.375 1.00 85.12 86 ALA A C 1
ATOM 665 O O . ALA A 1 86 ? 7.852 9.824 1.465 1.00 85.12 86 ALA A O 1
ATOM 666 N N . LYS A 1 87 ? 7.297 11.707 0.346 1.00 84.38 87 LYS A N 1
ATOM 667 C CA . LYS A 1 87 ? 8.190 11.500 -0.802 1.00 84.38 87 LYS A CA 1
ATOM 668 C C . LYS A 1 87 ? 9.612 11.079 -0.374 1.00 84.38 87 LYS A C 1
ATOM 670 O O . LYS A 1 87 ? 10.127 11.562 0.636 1.00 84.38 87 LYS A O 1
ATOM 675 N N . PRO A 1 88 ? 10.273 10.183 -1.131 1.00 85.75 88 PRO A N 1
ATOM 676 C CA . PRO A 1 88 ? 9.877 9.673 -2.449 1.00 85.75 88 PRO A CA 1
ATOM 677 C C . PRO A 1 88 ? 8.797 8.579 -2.428 1.00 85.75 88 PRO A C 1
ATOM 679 O O . PRO A 1 88 ? 8.381 8.136 -3.493 1.00 85.75 88 PRO A O 1
ATOM 682 N N . TRP A 1 89 ? 8.330 8.158 -1.252 1.00 90.38 89 TRP A N 1
ATOM 683 C CA . TRP A 1 89 ? 7.265 7.167 -1.136 1.00 90.38 89 TRP A CA 1
ATOM 684 C C . TRP A 1 89 ? 5.894 7.755 -1.470 1.00 90.38 89 TRP A C 1
ATOM 686 O O . TRP A 1 89 ? 5.675 8.961 -1.340 1.00 90.38 89 TRP A O 1
ATOM 696 N N . TYR A 1 90 ? 4.973 6.876 -1.861 1.00 92.12 90 TYR A N 1
ATOM 697 C CA . TYR A 1 90 ? 3.550 7.190 -1.951 1.00 92.12 90 TYR A CA 1
ATOM 698 C C . TYR A 1 90 ? 2.861 6.620 -0.716 1.00 92.12 90 TYR A C 1
ATOM 700 O O . TYR A 1 90 ? 2.639 5.412 -0.632 1.00 92.12 90 TYR A O 1
ATOM 708 N N . GLU A 1 91 ? 2.577 7.475 0.258 1.00 91.75 91 GLU A N 1
ATOM 709 C CA . GLU A 1 91 ? 1.931 7.097 1.514 1.00 91.75 91 GLU A CA 1
ATOM 710 C C . GLU A 1 91 ? 0.470 7.535 1.491 1.00 91.75 91 GLU A C 1
ATOM 712 O O . GLU A 1 91 ? 0.163 8.658 1.103 1.00 91.75 91 GLU A O 1
ATOM 717 N N . PHE A 1 92 ? -0.428 6.623 1.851 1.00 88.69 92 PHE A N 1
ATOM 718 C CA . PHE A 1 92 ? -1.869 6.826 1.881 1.00 88.69 92 PHE A CA 1
ATOM 719 C C . PHE A 1 92 ? -2.379 6.524 3.284 1.00 88.69 92 PHE A C 1
ATOM 721 O O . PHE A 1 92 ? -2.276 5.384 3.744 1.00 88.69 92 PHE A O 1
ATOM 728 N N . ASP A 1 93 ? -2.999 7.507 3.926 1.00 86.38 93 ASP A N 1
ATOM 729 C CA . ASP A 1 93 ? -3.420 7.422 5.321 1.00 86.38 93 ASP A CA 1
ATOM 730 C C . ASP A 1 93 ? -4.936 7.474 5.489 1.00 86.38 93 ASP A C 1
ATOM 732 O O . ASP A 1 93 ? -5.646 8.212 4.801 1.00 86.38 93 ASP A O 1
ATOM 736 N N . LYS A 1 94 ? -5.432 6.707 6.463 1.00 81.62 94 LYS A N 1
ATOM 737 C CA . LYS A 1 94 ? -6.806 6.766 6.970 1.00 81.62 94 LYS A CA 1
ATOM 738 C C . LYS A 1 94 ? -6.810 6.433 8.461 1.00 81.62 94 LYS A C 1
ATOM 740 O O . LYS A 1 94 ? -6.787 5.268 8.860 1.00 81.62 94 LYS A O 1
ATOM 745 N N . GLY A 1 95 ? -6.869 7.461 9.305 1.00 83.19 95 GLY A N 1
ATOM 746 C CA . GLY A 1 95 ? -6.830 7.284 10.758 1.00 83.19 95 GLY A CA 1
ATOM 747 C C . GLY A 1 95 ? -5.490 6.704 11.219 1.00 83.19 95 GLY A C 1
ATOM 748 O O . GLY A 1 95 ? -4.458 7.340 11.054 1.00 83.19 95 GLY A O 1
ATOM 749 N N . ASN A 1 96 ? -5.503 5.508 11.811 1.00 79.19 96 ASN A N 1
ATOM 750 C CA . ASN A 1 96 ? -4.303 4.802 12.284 1.00 79.19 96 ASN A CA 1
ATOM 751 C C . ASN A 1 96 ? -3.768 3.748 11.294 1.00 79.19 96 ASN A C 1
ATOM 753 O O . ASN A 1 96 ? -2.905 2.943 11.663 1.00 79.19 96 ASN A O 1
ATOM 757 N N . VAL A 1 97 ? -4.310 3.719 10.075 1.00 80.75 97 VAL A N 1
ATOM 758 C CA . VAL A 1 97 ? -3.914 2.817 8.993 1.00 80.75 97 VAL A CA 1
ATOM 759 C C . VAL A 1 97 ? -3.182 3.619 7.928 1.00 80.75 97 VAL A C 1
ATOM 761 O O . VAL A 1 97 ? -3.679 4.655 7.488 1.00 80.75 97 VAL A O 1
ATOM 764 N N . SER A 1 98 ? -2.049 3.084 7.489 1.00 86.69 98 SER A N 1
ATOM 765 C CA . SER A 1 98 ? -1.191 3.673 6.460 1.00 86.69 98 SER A CA 1
ATOM 766 C C . SER A 1 98 ? -0.841 2.608 5.430 1.00 86.69 98 SER A C 1
ATOM 768 O O . SER A 1 98 ? -0.549 1.461 5.782 1.00 86.69 98 SER A O 1
ATOM 770 N N . VAL A 1 99 ? -0.872 2.980 4.156 1.00 87.38 99 VAL A N 1
ATOM 771 C CA . VAL A 1 99 ? -0.422 2.152 3.036 1.00 87.38 99 VAL A CA 1
ATOM 772 C C . VAL A 1 99 ? 0.690 2.892 2.326 1.00 87.38 99 VAL A C 1
ATOM 774 O O . VAL A 1 99 ? 0.478 3.983 1.813 1.00 87.38 99 VAL A O 1
ATOM 777 N N . VAL A 1 100 ? 1.866 2.288 2.270 1.00 90.94 100 VAL A N 1
ATOM 778 C CA . VAL A 1 100 ? 3.047 2.882 1.652 1.00 90.94 100 VAL A CA 1
ATOM 779 C C . VAL A 1 100 ? 3.408 2.085 0.412 1.00 90.94 100 VAL A C 1
ATOM 781 O O . VAL A 1 100 ? 3.583 0.870 0.489 1.00 90.94 100 VAL A O 1
ATOM 784 N N . VAL A 1 101 ? 3.560 2.770 -0.717 1.00 90.38 101 VAL A N 1
ATOM 785 C CA . VAL A 1 101 ? 4.176 2.231 -1.929 1.00 90.38 101 VAL A CA 1
ATOM 786 C C . VAL A 1 101 ? 5.579 2.802 -2.074 1.00 90.38 101 VAL A C 1
ATOM 788 O O . VAL A 1 101 ? 5.769 4.018 -2.159 1.00 90.38 101 VAL A O 1
ATOM 791 N N . CYS A 1 102 ? 6.558 1.910 -2.126 1.00 89.19 102 CYS A N 1
ATOM 792 C CA . CYS A 1 102 ? 7.974 2.230 -2.282 1.00 89.19 102 CYS A CA 1
ATOM 793 C C . CYS A 1 102 ? 8.689 1.105 -3.035 1.00 89.19 102 CYS A C 1
ATOM 795 O O . CYS A 1 102 ? 8.083 0.075 -3.337 1.00 89.19 102 CYS A O 1
ATOM 797 N N . ASN A 1 103 ? 9.964 1.292 -3.371 1.00 87.12 103 ASN A N 1
ATOM 798 C CA . ASN A 1 103 ? 10.790 0.180 -3.834 1.00 87.12 103 ASN A CA 1
ATOM 799 C C . ASN A 1 103 ? 11.308 -0.635 -2.647 1.00 87.12 103 ASN A C 1
ATOM 801 O O . ASN A 1 103 ? 11.615 -0.090 -1.588 1.00 87.12 103 ASN A O 1
ATOM 805 N N . HIS A 1 104 ? 11.510 -1.936 -2.856 1.00 84.62 104 HIS A N 1
ATOM 806 C CA . HIS A 1 104 ? 12.012 -2.846 -1.825 1.00 84.62 104 HIS A CA 1
ATOM 807 C C . HIS A 1 104 ? 13.317 -2.368 -1.166 1.00 84.62 104 HIS A C 1
ATOM 809 O O . HIS A 1 104 ? 13.507 -2.528 0.033 1.00 84.62 104 HIS A O 1
ATOM 815 N N . HIS A 1 105 ? 14.202 -1.734 -1.934 1.00 81.50 105 HIS A N 1
ATOM 816 C CA . HIS A 1 105 ? 15.481 -1.226 -1.438 1.00 81.50 105 HIS A CA 1
ATOM 817 C C . HIS A 1 105 ? 15.393 0.123 -0.715 1.00 81.50 105 HIS A C 1
ATOM 819 O O . HIS A 1 105 ? 16.380 0.578 -0.140 1.00 81.50 105 HIS A O 1
ATOM 825 N N . GLU A 1 106 ? 14.243 0.794 -0.778 1.00 83.25 106 GLU A N 1
ATOM 826 C CA . GLU A 1 106 ? 14.040 2.107 -0.168 1.00 83.25 106 GLU A CA 1
ATOM 827 C C . GLU A 1 106 ? 13.607 2.013 1.291 1.00 83.25 106 GLU A C 1
ATOM 829 O O . GLU A 1 106 ? 13.536 3.052 1.944 1.00 83.25 106 GLU A O 1
ATOM 834 N N . PHE A 1 107 ? 13.315 0.811 1.804 1.00 85.44 107 PHE A N 1
ATOM 835 C CA . PHE A 1 107 ? 12.912 0.579 3.188 1.00 85.44 107 PHE A CA 1
ATOM 836 C C . PHE A 1 107 ? 13.825 -0.434 3.889 1.00 85.44 107 PHE A C 1
ATOM 838 O O . PHE A 1 107 ? 14.486 -1.264 3.271 1.00 85.44 107 PHE A O 1
ATOM 845 N N . GLY A 1 108 ? 13.869 -0.353 5.213 1.00 84.19 108 GLY A N 1
ATOM 846 C CA . GLY A 1 108 ? 14.552 -1.316 6.062 1.00 84.19 108 GLY A CA 1
ATOM 847 C C . GLY A 1 108 ? 13.889 -1.375 7.427 1.00 84.19 108 GLY A C 1
ATOM 848 O O . GLY A 1 108 ? 13.218 -0.431 7.845 1.00 84.19 108 GLY A O 1
ATOM 849 N N . VAL A 1 109 ? 14.081 -2.483 8.133 1.00 83.38 109 VAL A N 1
ATOM 850 C CA . VAL A 1 109 ? 13.537 -2.676 9.478 1.00 83.38 109 VAL A CA 1
ATOM 851 C C . VAL A 1 109 ? 14.703 -2.746 10.450 1.00 83.38 109 VAL A C 1
ATOM 853 O O . VAL A 1 109 ? 15.484 -3.698 10.420 1.00 83.38 109 VAL A O 1
ATOM 856 N N . ASN A 1 110 ? 14.847 -1.734 11.307 1.00 81.75 110 ASN A N 1
ATOM 857 C CA . ASN A 1 110 ? 15.863 -1.774 12.354 1.00 81.75 110 ASN A CA 1
ATOM 858 C C . ASN A 1 110 ? 15.369 -2.652 13.502 1.00 81.75 110 ASN A C 1
ATOM 860 O O . ASN A 1 110 ? 14.480 -2.248 14.250 1.00 81.75 110 ASN A O 1
ATOM 864 N N . ARG A 1 111 ? 15.943 -3.850 13.619 1.00 74.38 111 ARG A N 1
ATOM 865 C CA . ARG A 1 111 ? 15.610 -4.843 14.645 1.00 74.38 111 ARG A CA 1
ATOM 866 C C . ARG A 1 111 ? 16.561 -4.700 15.839 1.00 74.38 111 ARG A C 1
ATOM 868 O O . ARG A 1 111 ? 17.455 -5.519 16.033 1.00 74.38 111 ARG A O 1
ATOM 875 N N . THR A 1 112 ? 16.393 -3.639 16.626 1.00 67.88 112 THR A N 1
ATOM 876 C CA . THR A 1 112 ? 17.148 -3.421 17.877 1.00 67.88 112 THR A CA 1
ATOM 877 C C . THR A 1 112 ? 16.410 -3.990 19.094 1.00 67.88 112 THR A C 1
ATOM 879 O O . THR A 1 112 ? 15.185 -4.114 19.088 1.00 67.88 112 THR A O 1
ATOM 882 N N . TRP A 1 113 ? 17.150 -4.315 20.163 1.00 46.06 113 TRP A N 1
ATOM 883 C CA . TRP A 1 113 ? 16.594 -4.719 21.463 1.00 46.06 113 TRP A CA 1
ATOM 884 C C . TRP A 1 113 ? 15.684 -3.605 22.016 1.00 46.06 113 TRP A C 1
ATOM 886 O O . TRP A 1 113 ? 16.168 -2.616 22.557 1.00 46.06 113 TRP A O 1
ATOM 896 N N . GLY A 1 114 ? 14.369 -3.738 21.817 1.00 54.59 114 GLY A N 1
ATOM 897 C CA . GLY A 1 114 ? 13.363 -2.734 22.192 1.00 54.59 114 GLY A CA 1
ATOM 898 C C . GLY A 1 114 ? 12.267 -2.486 21.146 1.00 54.59 114 GLY A C 1
ATOM 899 O O . GLY A 1 114 ? 11.267 -1.855 21.474 1.00 54.59 114 GLY A O 1
ATOM 900 N N . GLY A 1 115 ? 12.413 -2.993 19.915 1.00 60.47 115 GLY A N 1
ATOM 901 C CA . GLY A 1 115 ? 11.372 -2.923 18.880 1.00 60.47 115 GLY A CA 1
ATOM 902 C C . GLY A 1 115 ? 11.925 -2.909 17.454 1.00 60.47 115 GLY A C 1
ATOM 903 O O . GLY A 1 115 ? 13.108 -2.641 17.239 1.00 60.47 115 GLY A O 1
ATOM 904 N N . SER A 1 116 ? 11.061 -3.201 16.477 1.00 75.75 116 SER A N 1
ATOM 905 C CA . SER A 1 116 ? 11.398 -3.167 15.050 1.00 75.75 116 SER A CA 1
ATOM 906 C C . SER A 1 116 ? 10.850 -1.892 14.414 1.00 75.75 116 SER A C 1
ATOM 908 O O . SER A 1 116 ? 9.645 -1.772 14.228 1.00 75.75 116 SER A O 1
ATOM 910 N N . LYS A 1 117 ? 11.711 -0.929 14.077 1.00 82.56 117 LYS A N 1
ATOM 911 C CA . LYS A 1 117 ? 11.263 0.349 13.498 1.00 82.56 117 LYS A CA 1
ATOM 912 C C . LYS A 1 117 ? 11.377 0.344 11.978 1.00 82.56 117 LYS A C 1
ATOM 914 O O . LYS A 1 117 ? 12.441 -0.007 11.457 1.00 82.56 117 LYS A O 1
ATOM 919 N N . LEU A 1 118 ? 10.325 0.782 11.280 1.00 81.81 118 LEU A N 1
ATOM 920 C CA . LEU A 1 118 ? 10.413 1.047 9.843 1.00 81.81 118 LEU A CA 1
ATOM 921 C C . LEU A 1 118 ? 11.321 2.260 9.611 1.00 81.81 118 LEU A C 1
ATOM 923 O O . LEU A 1 118 ? 11.128 3.333 10.184 1.00 81.81 118 LEU A O 1
ATOM 927 N N . MET A 1 119 ? 12.331 2.093 8.768 1.00 81.50 119 MET A N 1
ATOM 928 C CA . MET A 1 119 ? 13.264 3.149 8.410 1.00 81.50 119 MET A CA 1
ATOM 929 C C . MET A 1 119 ? 13.298 3.346 6.901 1.00 81.50 119 MET A C 1
ATOM 931 O O . MET A 1 119 ? 13.166 2.391 6.137 1.00 81.50 119 MET A O 1
ATOM 935 N N . LYS A 1 120 ? 13.556 4.592 6.499 1.00 77.12 120 LYS A N 1
ATOM 936 C CA . LYS A 1 120 ? 14.028 4.952 5.161 1.00 77.12 120 LYS A CA 1
ATOM 937 C C . LYS A 1 120 ? 15.559 4.806 5.176 1.00 77.12 120 LYS A C 1
ATOM 939 O O . LYS A 1 120 ? 16.221 5.731 5.657 1.00 77.12 120 LYS A O 1
ATOM 944 N N . PRO A 1 121 ? 16.153 3.652 4.801 1.00 67.19 121 PRO A N 1
ATOM 945 C CA . PRO A 1 121 ? 17.590 3.527 4.647 1.00 67.19 121 PRO A CA 1
ATOM 946 C C . PRO A 1 121 ? 18.107 4.685 3.804 1.00 67.19 121 PRO A C 1
ATOM 948 O O . PRO A 1 121 ? 17.499 5.091 2.811 1.00 67.19 121 PRO A O 1
ATOM 951 N N . LYS A 1 122 ? 19.242 5.241 4.231 1.00 59.69 122 LYS A N 1
ATOM 952 C CA . LYS A 1 122 ? 19.944 6.238 3.433 1.00 59.69 122 LYS A CA 1
ATOM 953 C C . LYS A 1 122 ? 20.241 5.591 2.074 1.00 59.69 122 LYS A C 1
ATOM 955 O O . LYS A 1 122 ? 20.719 4.455 2.080 1.00 59.69 122 LYS A O 1
ATOM 960 N N . PRO A 1 123 ? 19.962 6.263 0.942 1.00 56.09 123 PRO A N 1
ATOM 961 C CA . PRO A 1 123 ? 20.263 5.696 -0.361 1.00 56.09 123 PRO A CA 1
ATOM 962 C C . PRO A 1 123 ? 21.724 5.250 -0.371 1.00 56.09 123 PRO A C 1
ATOM 964 O O . PRO A 1 123 ? 22.614 6.051 -0.071 1.00 56.09 123 PRO A O 1
ATOM 967 N N . SER A 1 124 ? 21.969 3.965 -0.642 1.00 52.31 124 SER A N 1
ATOM 968 C CA . SER A 1 124 ? 23.330 3.483 -0.847 1.00 52.31 124 SER A CA 1
ATOM 969 C C . SER A 1 124 ? 23.899 4.241 -2.042 1.00 52.31 124 SER A C 1
ATOM 971 O O . SER A 1 124 ? 23.422 4.089 -3.163 1.00 52.31 124 SER A O 1
ATOM 973 N N . THR A 1 125 ? 24.909 5.078 -1.812 1.00 50.69 125 THR A N 1
ATOM 974 C CA . THR A 1 125 ? 25.641 5.778 -2.880 1.00 50.69 125 THR A CA 1
ATOM 975 C C . THR A 1 125 ? 26.592 4.849 -3.636 1.00 50.69 125 THR A C 1
ATOM 977 O O . THR A 1 125 ? 27.273 5.278 -4.562 1.00 50.69 125 THR A O 1
ATOM 980 N N . THR A 1 126 ? 26.672 3.581 -3.236 1.00 42.56 126 THR A N 1
ATOM 981 C CA . THR A 1 126 ? 27.628 2.597 -3.741 1.00 42.56 126 THR A CA 1
ATOM 982 C C . THR A 1 126 ? 26.901 1.305 -4.074 1.00 42.56 126 THR A C 1
ATOM 984 O O . THR A 1 126 ? 26.746 0.419 -3.235 1.00 42.56 126 THR A O 1
ATOM 987 N N . GLY A 1 127 ? 26.430 1.214 -5.313 1.00 50.66 127 GLY A N 1
ATOM 988 C CA . GLY A 1 127 ? 25.888 -0.006 -5.899 1.00 50.66 127 GLY A CA 1
ATOM 989 C C . GLY A 1 127 ? 24.868 0.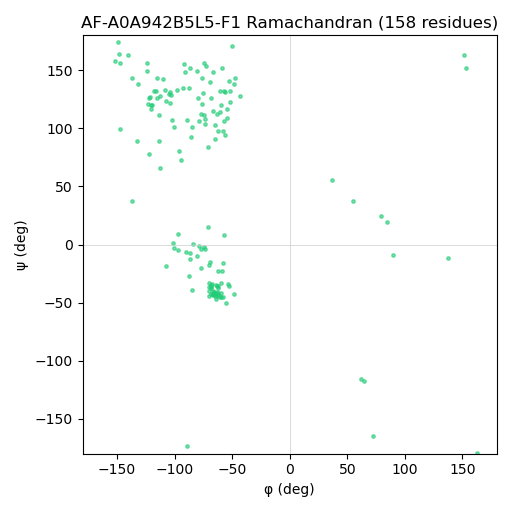302 -6.996 1.00 50.66 127 GLY A C 1
ATOM 990 O O . GLY A 1 127 ? 24.239 1.361 -6.953 1.00 50.66 127 GLY A O 1
ATOM 991 N N . PRO A 1 128 ? 24.700 -0.583 -7.9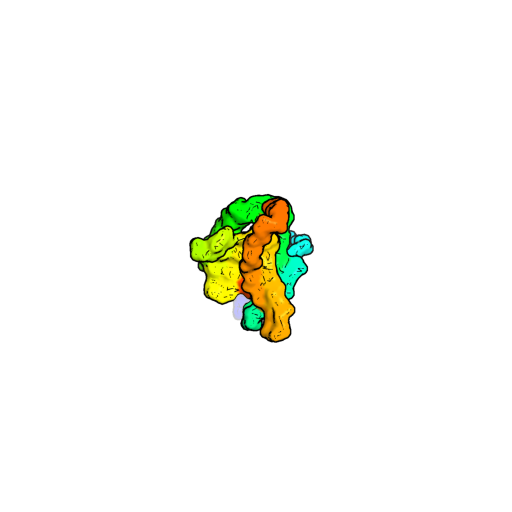93 1.00 49.88 128 PRO A N 1
ATOM 992 C CA . PRO A 1 128 ? 23.587 -0.467 -8.924 1.00 49.88 128 PRO A CA 1
ATOM 993 C C . PRO A 1 128 ? 22.281 -0.449 -8.125 1.00 49.88 128 PRO A C 1
ATOM 995 O O . PRO A 1 128 ? 22.092 -1.285 -7.239 1.00 49.88 128 PRO A O 1
ATOM 998 N N . SER A 1 129 ? 21.403 0.519 -8.417 1.00 56.06 129 SER A N 1
ATOM 999 C CA . SER A 1 129 ? 20.057 0.543 -7.844 1.00 56.06 129 SER A CA 1
ATOM 1000 C C . SER A 1 129 ? 19.417 -0.809 -8.168 1.00 56.06 129 SER A C 1
ATOM 1002 O O . SER A 1 129 ? 19.324 -1.153 -9.352 1.00 56.06 129 SER A O 1
ATOM 1004 N N . PRO A 1 130 ? 19.073 -1.630 -7.160 1.00 59.44 130 PRO A N 1
ATOM 1005 C CA . PRO A 1 130 ? 18.378 -2.877 -7.422 1.00 59.44 130 PRO A CA 1
ATOM 1006 C C . PRO A 1 130 ? 17.078 -2.469 -8.112 1.00 59.44 130 PRO A C 1
ATOM 1008 O O . PRO A 1 130 ? 16.358 -1.619 -7.586 1.00 59.44 130 PRO A O 1
ATOM 1011 N N . GLY A 1 131 ? 16.887 -2.967 -9.338 1.00 60.81 131 GLY A N 1
ATOM 1012 C CA . GLY A 1 131 ? 15.880 -2.485 -10.287 1.00 60.81 131 GLY A CA 1
ATOM 1013 C C . GLY A 1 131 ? 14.471 -2.368 -9.696 1.00 60.81 131 GLY A C 1
ATOM 1014 O O . GLY A 1 131 ? 14.221 -2.830 -8.583 1.00 60.81 131 GLY A O 1
ATOM 1015 N N . PRO A 1 132 ? 13.529 -1.754 -10.425 1.00 73.50 132 PRO A N 1
ATOM 1016 C CA . PRO A 1 132 ? 12.264 -1.315 -9.856 1.00 73.50 132 PRO A CA 1
ATOM 1017 C C . PRO A 1 132 ? 11.449 -2.539 -9.397 1.00 73.50 132 PRO A C 1
ATOM 1019 O O . PRO A 1 132 ? 10.915 -3.325 -10.183 1.00 73.50 132 PRO A O 1
ATOM 1022 N N . TRP A 1 133 ? 11.467 -2.740 -8.080 1.00 81.81 133 TRP A N 1
ATOM 1023 C CA . TRP A 1 133 ? 10.835 -3.837 -7.353 1.00 81.81 133 TRP A CA 1
ATOM 1024 C C . TRP A 1 133 ? 9.889 -3.206 -6.341 1.00 81.81 133 TRP A C 1
ATOM 1026 O O . TRP A 1 133 ? 10.248 -3.025 -5.170 1.00 81.81 133 TRP A O 1
ATOM 1036 N N . PRO A 1 134 ? 8.715 -2.762 -6.810 1.00 86.06 134 PRO A N 1
ATOM 1037 C CA . PRO A 1 134 ? 7.756 -2.074 -5.986 1.00 86.06 134 PRO A CA 1
ATOM 1038 C C . PRO A 1 134 ? 7.203 -3.017 -4.924 1.00 86.06 134 PRO A C 1
ATOM 1040 O O . PRO A 1 134 ? 7.038 -4.226 -5.114 1.00 86.06 134 PRO A O 1
ATOM 1043 N N . CYS A 1 135 ? 6.881 -2.436 -3.786 1.00 86.06 135 CYS A N 1
ATOM 1044 C CA . CYS A 1 135 ? 6.259 -3.129 -2.684 1.00 86.06 135 CYS A CA 1
ATOM 1045 C C . CYS A 1 135 ? 5.201 -2.272 -2.014 1.00 86.06 135 CYS A C 1
ATOM 1047 O O . CYS A 1 135 ? 5.170 -1.050 -2.170 1.00 86.06 135 CYS A O 1
ATOM 1049 N N . ILE A 1 136 ? 4.350 -2.946 -1.246 1.00 88.00 136 ILE A N 1
ATOM 1050 C CA . ILE A 1 136 ? 3.342 -2.321 -0.402 1.00 88.00 136 ILE A CA 1
ATOM 1051 C C . ILE A 1 136 ? 3.673 -2.638 1.052 1.00 88.00 136 ILE A C 1
ATOM 1053 O O . ILE A 1 136 ? 3.803 -3.807 1.420 1.00 88.00 136 ILE A O 1
ATOM 1057 N N . LEU A 1 137 ? 3.776 -1.605 1.883 1.00 88.50 137 LEU A N 1
ATOM 1058 C CA . LEU A 1 137 ? 3.817 -1.733 3.336 1.00 88.50 137 LEU A CA 1
ATOM 1059 C C . LEU A 1 137 ? 2.461 -1.308 3.885 1.00 88.50 137 LEU A C 1
ATOM 1061 O O . LEU A 1 137 ? 1.965 -0.237 3.544 1.00 88.50 137 LEU A O 1
ATOM 1065 N N . VAL A 1 138 ? 1.857 -2.135 4.729 1.00 86.12 138 VAL A N 1
ATOM 1066 C CA . VAL A 1 138 ? 0.555 -1.844 5.329 1.00 86.12 138 VAL A CA 1
ATOM 1067 C C . VAL A 1 138 ? 0.687 -1.812 6.841 1.00 86.12 138 VAL A C 1
ATOM 1069 O O . VAL A 1 138 ? 0.976 -2.827 7.474 1.00 86.12 138 VAL A O 1
ATOM 1072 N N . LYS A 1 139 ? 0.435 -0.642 7.417 1.00 83.94 139 LYS A N 1
ATOM 1073 C CA . LYS A 1 139 ? 0.324 -0.428 8.854 1.00 83.94 139 LYS A CA 1
ATOM 1074 C C . LYS A 1 139 ? -1.053 -0.875 9.335 1.00 83.94 139 LYS A C 1
ATOM 1076 O O . LYS A 1 139 ? -2.066 -0.405 8.831 1.00 83.94 139 LYS A O 1
ATOM 1081 N N . ASN A 1 140 ? -1.088 -1.755 10.329 1.00 75.69 140 ASN A N 1
ATOM 1082 C CA . ASN A 1 140 ? -2.287 -2.334 10.937 1.00 75.69 140 ASN A CA 1
ATOM 1083 C C . ASN A 1 140 ? -3.218 -3.007 9.899 1.00 75.69 140 ASN A C 1
ATOM 1085 O O . ASN A 1 140 ? -4.442 -2.917 9.977 1.00 75.69 140 ASN A O 1
ATOM 1089 N N . GLY A 1 141 ? -2.615 -3.657 8.894 1.00 62.38 141 GLY A N 1
ATOM 1090 C CA . GLY A 1 141 ? -3.298 -4.293 7.763 1.00 62.38 141 GLY A CA 1
ATOM 1091 C C . GLY A 1 141 ? -3.715 -5.758 7.968 1.00 62.38 141 GLY A C 1
ATOM 1092 O O . GLY A 1 141 ? -3.558 -6.314 9.061 1.00 62.38 141 GLY A O 1
ATOM 1093 N N . PRO A 1 142 ? -4.222 -6.417 6.903 1.00 54.62 142 PRO A N 1
ATOM 1094 C CA . PRO A 1 142 ? -4.484 -7.858 6.886 1.00 54.62 142 PRO A CA 1
ATOM 1095 C C . PRO A 1 142 ? -3.254 -8.671 7.308 1.00 54.62 142 PRO A C 1
ATOM 1097 O O . PRO A 1 142 ? -2.129 -8.323 6.951 1.00 54.62 142 PRO A O 1
ATOM 1100 N N . GLY A 1 143 ? -3.477 -9.741 8.075 1.00 53.44 143 GLY A N 1
ATOM 1101 C CA . GLY A 1 143 ? -2.414 -10.582 8.637 1.00 53.44 143 GLY A CA 1
ATOM 1102 C C . GLY A 1 143 ? -1.901 -10.134 10.011 1.00 53.44 143 GLY A C 1
ATOM 1103 O O . GLY A 1 143 ? -1.178 -10.890 10.647 1.00 53.44 143 GLY A O 1
ATOM 1104 N N . THR A 1 144 ? -2.292 -8.953 10.508 1.00 55.81 144 THR A N 1
ATOM 1105 C CA . THR A 1 144 ? -2.000 -8.510 11.886 1.00 55.81 144 THR A CA 1
ATOM 1106 C C . THR A 1 144 ? -3.066 -9.001 12.876 1.00 55.81 144 THR A C 1
ATOM 1108 O O . THR A 1 144 ? -4.224 -9.163 12.499 1.00 55.81 144 THR A O 1
ATOM 1111 N N . ASP A 1 145 ? -2.709 -9.205 14.155 1.00 54.84 145 ASP A N 1
ATOM 1112 C CA . ASP A 1 145 ? -3.640 -9.669 15.213 1.00 54.84 145 ASP A CA 1
ATOM 1113 C C . ASP A 1 145 ? -4.864 -8.745 15.404 1.00 54.84 145 ASP A C 1
ATOM 1115 O O . ASP A 1 145 ? -5.862 -9.136 16.001 1.00 54.84 145 ASP A O 1
ATOM 1119 N N . THR A 1 146 ? -4.798 -7.518 14.884 1.00 49.72 146 THR A N 1
ATOM 1120 C CA . THR A 1 146 ? -5.910 -6.570 14.745 1.00 49.72 146 THR A CA 1
ATOM 1121 C C . THR A 1 146 ? -6.216 -6.362 13.263 1.00 49.72 146 THR A C 1
ATOM 1123 O O . THR A 1 146 ? -6.007 -5.284 12.713 1.00 49.72 146 THR A O 1
ATOM 1126 N N . SER A 1 147 ? -6.689 -7.407 12.584 1.00 47.50 147 SER A N 1
ATOM 1127 C CA . SER A 1 147 ? -7.058 -7.310 11.174 1.00 47.50 147 SER A CA 1
ATOM 1128 C C . SER A 1 147 ? -8.372 -6.545 11.024 1.00 47.50 147 SER A C 1
ATOM 1130 O O . SER A 1 147 ? -9.455 -7.056 11.323 1.00 47.50 147 SER A O 1
ATOM 1132 N N . ILE A 1 148 ? -8.305 -5.319 10.515 1.00 44.19 148 ILE A N 1
ATOM 1133 C CA . ILE A 1 148 ? -9.491 -4.644 10.001 1.00 44.19 148 ILE A CA 1
ATOM 1134 C C . ILE A 1 148 ? -9.952 -5.421 8.752 1.00 44.19 148 ILE A C 1
ATOM 1136 O O . ILE A 1 148 ? -9.269 -5.439 7.730 1.00 44.19 148 ILE A O 1
ATOM 1140 N N . ASN A 1 149 ? -11.143 -6.030 8.827 1.00 43.81 149 ASN A N 1
ATOM 1141 C CA . ASN A 1 149 ? -11.860 -6.743 7.749 1.00 43.81 149 ASN A CA 1
ATOM 1142 C C . ASN A 1 149 ? -12.138 -5.907 6.472 1.00 43.81 149 ASN A C 1
ATOM 1144 O O . ASN A 1 149 ? -12.874 -6.339 5.591 1.00 43.81 149 ASN A O 1
ATOM 1148 N N . TRP A 1 150 ? -11.586 -4.698 6.363 1.00 43.25 150 TRP A N 1
ATOM 1149 C CA . TRP A 1 150 ? -11.956 -3.700 5.358 1.00 43.25 150 TRP A CA 1
ATOM 1150 C C . TRP A 1 150 ? -10.987 -3.621 4.174 1.00 43.25 150 TRP A C 1
ATOM 1152 O O . TRP A 1 150 ? -11.212 -2.844 3.250 1.00 43.25 150 TRP A O 1
ATOM 1162 N N . PHE A 1 151 ? -9.890 -4.382 4.173 1.00 50.38 151 PHE A N 1
ATOM 1163 C CA . PHE A 1 151 ? -8.814 -4.139 3.215 1.00 50.38 151 PHE A CA 1
ATOM 1164 C C . PHE A 1 151 ? -9.023 -4.819 1.857 1.00 50.38 151 PHE A C 1
ATOM 1166 O O . PHE A 1 151 ? -8.695 -5.986 1.647 1.00 50.38 151 PHE A O 1
ATOM 1173 N N . LYS A 1 152 ? -9.470 -4.015 0.886 1.00 53.78 152 LYS A N 1
ATOM 1174 C CA . LYS A 1 152 ? -9.454 -4.306 -0.557 1.00 53.78 152 LYS A CA 1
ATOM 1175 C C . LYS A 1 152 ? -8.050 -4.278 -1.179 1.00 53.78 152 LYS A C 1
ATOM 1177 O O . LYS A 1 152 ? -7.934 -4.285 -2.398 1.00 53.78 152 LYS A O 1
ATOM 1182 N N . VAL A 1 153 ? -6.969 -4.317 -0.393 1.00 54.09 153 VAL A N 1
ATOM 1183 C CA . VAL A 1 153 ? -5.611 -4.476 -0.951 1.00 54.09 153 VAL A CA 1
ATOM 1184 C C . VAL A 1 153 ? -5.486 -5.768 -1.751 1.00 54.09 153 VAL A C 1
ATOM 1186 O O . VAL A 1 153 ? -4.729 -5.790 -2.706 1.00 54.09 153 VAL A O 1
ATOM 1189 N N . LYS A 1 154 ? -6.336 -6.775 -1.507 1.00 53.66 154 LYS A N 1
ATOM 1190 C CA . LYS A 1 154 ? -6.508 -7.915 -2.419 1.00 53.66 154 LYS A CA 1
ATOM 1191 C C . LYS A 1 154 ? -6.714 -7.489 -3.881 1.00 53.66 154 LYS A C 1
ATOM 1193 O O . LYS A 1 154 ? -6.081 -8.054 -4.759 1.00 53.66 154 LYS A O 1
ATOM 1198 N N . LYS A 1 155 ? -7.523 -6.468 -4.171 1.00 53.53 155 LYS A N 1
ATOM 1199 C CA . LYS A 1 155 ? -7.739 -5.994 -5.548 1.00 53.53 155 LYS A CA 1
ATOM 1200 C C . LYS A 1 155 ? -6.472 -5.395 -6.162 1.00 53.53 155 LYS A C 1
ATOM 1202 O O . LYS A 1 155 ? -6.147 -5.695 -7.305 1.00 53.53 155 LYS A O 1
ATOM 1207 N N . VAL A 1 156 ? -5.709 -4.627 -5.384 1.00 55.22 156 VAL A N 1
ATOM 1208 C CA . VAL A 1 156 ? -4.413 -4.078 -5.817 1.00 55.22 156 VAL A CA 1
ATOM 1209 C C . VAL A 1 156 ? -3.360 -5.183 -5.991 1.00 55.22 156 VAL A C 1
ATOM 1211 O O . VAL A 1 156 ? -2.621 -5.162 -6.972 1.00 55.22 156 VAL A O 1
ATOM 1214 N N . LEU A 1 157 ? -3.305 -6.149 -5.066 1.00 53.41 157 LEU A N 1
ATOM 1215 C CA . LEU A 1 157 ? -2.362 -7.273 -5.082 1.00 53.41 157 LEU A CA 1
ATOM 1216 C C . LEU A 1 157 ? -2.665 -8.275 -6.204 1.00 53.41 157 LEU A C 1
ATOM 1218 O O . LEU A 1 157 ? -1.744 -8.828 -6.795 1.00 53.41 157 LEU A O 1
ATOM 1222 N N . HIS A 1 158 ? -3.946 -8.517 -6.495 1.00 53.31 158 HIS A N 1
ATOM 1223 C CA . HIS A 1 158 ? -4.380 -9.597 -7.382 1.00 53.31 158 HIS A CA 1
ATOM 1224 C C . HIS A 1 158 ? -4.891 -9.116 -8.749 1.00 53.31 158 HIS A C 1
ATOM 1226 O O . HIS A 1 158 ? -4.953 -9.926 -9.668 1.00 53.31 158 HIS A O 1
ATOM 1232 N N . GLY A 1 159 ? -5.253 -7.837 -8.911 1.00 48.78 159 GLY A N 1
ATOM 1233 C CA . GLY A 1 159 ? -5.712 -7.268 -10.185 1.00 48.78 159 GLY A CA 1
ATOM 1234 C C . GLY A 1 159 ? -7.172 -7.558 -10.579 1.00 48.78 159 GLY A C 1
ATOM 1235 O O . GLY A 1 159 ? -7.464 -7.522 -11.772 1.00 48.78 159 GLY A O 1
ATOM 1236 N N . TRP A 1 160 ? -8.071 -7.837 -9.621 1.00 45.62 160 TRP A N 1
ATOM 1237 C CA . TRP A 1 160 ? -9.498 -8.163 -9.850 1.00 45.62 160 TRP A CA 1
ATOM 1238 C C . TRP A 1 160 ? -10.431 -7.151 -9.195 1.00 45.62 160 TRP A C 1
ATOM 1240 O O . TRP A 1 160 ? -10.359 -7.035 -7.952 1.00 45.62 160 TRP A O 1
#

Mean predicted aligned error: 14.9 Å

Sequence (160 aa):
MKRTKLTPMQVLVGIVILTLVLAGWKSLTPAPKSYSFVTVDHPVDMWQDGKDKWAYYSMGPGETKDLAAKVRAELGPEGFVEDPSAKPWYEFDKGNVSVVVCNHHEFGVNRTWGGSKLMKPKPSTTGPSPGPWPCILVKNGPGTDTSINWFKVKKVLHGW

Nearest PDB structures (foldseek):
  4tvy-assembly2_B  TM=3.211E-01  e=1.096E+00  Escherichia coli K-12
  4tvy-assembly1_A  TM=3.564E-01  e=1.957E+00  Escherichia coli K-12
  5gt1-assembly1_A  TM=3.028E-01  e=2.329E+00  Ligilactobacillus salivarius str. Ren
  1x2g-assembly1_A  TM=3.925E-01  e=6.610E+00  Escherichia coli
  2e3r-assembly2_B  TM=2.193E-01  e=3.494E+00  Homo sapiens

Secondary structure (DSSP, 8-state):
----PPPHHHHHHHHHHHHHHHHHHHTSS---------S--S-SEEEEETTEEEEEEE--SS-HHHHHHHHHHHHGGGT-EEEGGGTTSEEEEETTEEEEEEEGGG-EEEEETTEEEEE-PPP-SSSPPPP--EEEEEET-TTSSS--TT-THHHHHH--

Solvent-accessible surface area (backbone atoms only — not comparable to full-atom values): 9614 Å² total; per-residue (Å²): 135,87,80,80,75,78,50,74,66,59,52,50,53,53,52,53,52,51,51,51,53,57,53,55,55,66,70,68,56,74,73,78,74,79,78,73,82,75,87,73,79,63,55,81,46,73,49,43,41,83,93,43,37,40,29,32,38,78,68,53,79,46,55,44,68,60,52,40,52,50,46,47,68,64,36,42,85,73,61,36,44,73,44,83,83,51,56,97,34,47,31,33,38,45,92,87,33,39,39,34,32,36,43,61,83,51,48,44,69,49,78,51,100,90,45,31,40,85,38,72,52,76,80,71,91,78,66,82,76,79,67,62,31,20,26,42,40,26,34,48,30,72,77,40,101,64,48,56,94,76,69,62,57,60,32,68,77,70,74,104

pLDDT: mean 70.29, std 17.04, range [27.38, 92.12]

Foldseek 3Di:
DDDPDDDPVNVVVVVVVVVVVVVVVVVPPDDPPPPPPPPPLAAPDWWDDDPKIKGKHWQFDDALVVLLVLVCVVCVVVPWDWDPVPPPWTWTDDDQKIKIKDAPLQWDWDPDDPTTDIDRPDPPPDDDDPHRTIMIMIILDRPDPNHDPPDPVVCSNPVD